Protein AF-A0A7X7KA59-F1 (afdb_monomer_lite)

Structure (mmCIF, N/CA/C/O backbone):
data_AF-A0A7X7KA59-F1
#
_entry.id   AF-A0A7X7KA59-F1
#
loop_
_atom_site.group_PDB
_atom_site.id
_atom_site.type_symbol
_atom_site.label_atom_id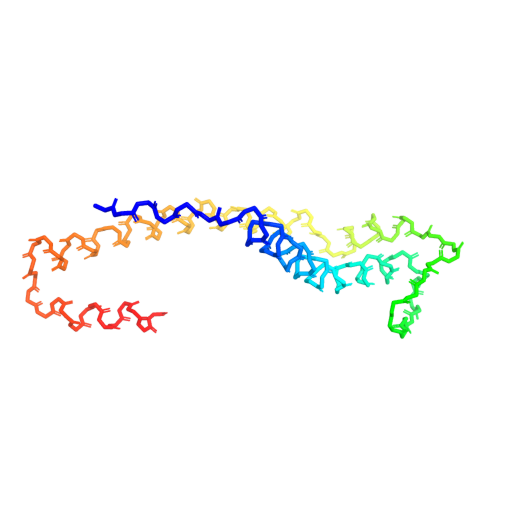
_atom_site.label_alt_id
_atom_site.label_comp_id
_atom_site.label_asym_id
_atom_site.label_entity_id
_atom_site.label_seq_id
_atom_site.pdbx_PDB_ins_code
_atom_site.Cartn_x
_atom_site.Cartn_y
_atom_site.Cartn_z
_atom_site.occupancy
_atom_site.B_iso_or_equiv
_atom_site.auth_seq_id
_atom_site.auth_comp_id
_atom_site.auth_asym_id
_atom_site.auth_atom_id
_atom_site.pdbx_PDB_model_num
ATOM 1 N N . MET A 1 1 ? -26.576 21.771 7.046 1.00 43.06 1 MET A N 1
ATOM 2 C CA . MET A 1 1 ? -25.228 21.523 6.486 1.00 43.06 1 MET A CA 1
ATOM 3 C C . MET A 1 1 ? -25.067 22.402 5.257 1.00 43.06 1 MET A C 1
ATOM 5 O O . MET A 1 1 ? -25.654 22.102 4.226 1.00 43.06 1 MET A O 1
ATOM 9 N N . ASN A 1 2 ? -24.378 23.538 5.399 1.00 46.06 2 ASN A N 1
ATOM 10 C CA . ASN A 1 2 ? -24.166 24.481 4.301 1.00 46.06 2 ASN A CA 1
ATOM 11 C C . ASN A 1 2 ? -23.192 23.870 3.293 1.00 46.06 2 ASN A C 1
ATOM 13 O O . ASN A 1 2 ? -22.015 23.697 3.593 1.00 46.06 2 ASN A O 1
ATOM 17 N N . GLN A 1 3 ? -23.696 23.543 2.106 1.00 56.88 3 GLN A N 1
ATOM 18 C CA . GLN A 1 3 ? -22.878 23.199 0.949 1.00 56.88 3 GLN A CA 1
ATOM 19 C C . GLN A 1 3 ? -22.168 24.479 0.497 1.00 56.88 3 GLN A C 1
ATOM 21 O O . GLN A 1 3 ? -22.742 25.288 -0.237 1.00 56.88 3 GLN A O 1
ATOM 26 N N . VAL A 1 4 ? -20.948 24.710 0.985 1.00 67.81 4 VAL A N 1
ATOM 27 C CA . VAL A 1 4 ? -20.071 25.745 0.431 1.00 67.81 4 VAL A CA 1
ATOM 28 C C . VAL A 1 4 ? -19.814 25.335 -1.016 1.00 67.81 4 VAL A C 1
ATOM 30 O O . VAL A 1 4 ? -19.137 24.346 -1.279 1.00 67.81 4 VAL A O 1
ATOM 33 N N . ARG A 1 5 ? -20.439 26.032 -1.969 1.00 67.06 5 ARG A N 1
ATOM 34 C CA . ARG A 1 5 ? -20.191 25.803 -3.393 1.00 67.06 5 ARG A CA 1
ATOM 35 C C . ARG A 1 5 ? -18.736 26.179 -3.659 1.00 67.06 5 ARG A C 1
ATOM 37 O O . ARG A 1 5 ? -18.423 27.367 -3.669 1.00 67.06 5 ARG A O 1
ATOM 44 N N . SER A 1 6 ? -17.871 25.187 -3.858 1.00 71.06 6 SER A N 1
ATOM 45 C CA . SER A 1 6 ? -16.482 25.424 -4.249 1.00 71.06 6 SER A CA 1
ATOM 46 C C . SER A 1 6 ? -16.452 26.294 -5.502 1.00 71.06 6 SER A C 1
ATOM 48 O O . SER A 1 6 ? -17.146 26.018 -6.489 1.00 71.06 6 SER A O 1
ATOM 50 N N . SER A 1 7 ? -15.678 27.376 -5.453 1.00 84.94 7 SER A N 1
ATOM 51 C CA . SER A 1 7 ? -15.522 28.265 -6.605 1.00 84.94 7 SER A CA 1
ATOM 52 C C . SER A 1 7 ? -14.908 27.484 -7.772 1.00 84.94 7 SER A C 1
ATOM 54 O O . SER A 1 7 ? -14.104 26.575 -7.560 1.00 84.94 7 SER A O 1
ATOM 56 N N . ARG A 1 8 ? -15.241 27.827 -9.026 1.00 83.00 8 ARG A N 1
ATOM 57 C CA . ARG A 1 8 ? -14.649 27.158 -10.206 1.00 83.00 8 ARG A CA 1
ATOM 58 C C . ARG A 1 8 ? -13.116 27.165 -10.152 1.00 83.00 8 ARG A C 1
ATOM 60 O O . ARG A 1 8 ? -12.496 26.180 -10.538 1.00 83.00 8 ARG A O 1
ATOM 67 N N . SER A 1 9 ? -12.523 28.231 -9.614 1.00 83.94 9 SER A N 1
ATOM 68 C CA . SER A 1 9 ? -11.076 28.348 -9.411 1.00 83.94 9 SER A CA 1
ATOM 69 C C . SER A 1 9 ? -10.536 27.375 -8.362 1.00 83.94 9 SER A C 1
ATOM 71 O O . SER A 1 9 ? -9.457 26.829 -8.545 1.00 83.94 9 SER A O 1
ATOM 73 N N . GLU A 1 10 ? -11.290 27.116 -7.293 1.00 89.44 10 GLU A N 1
ATOM 74 C CA . GLU A 1 10 ? -10.917 26.174 -6.232 1.00 89.44 10 GLU A CA 1
ATOM 75 C C . GLU A 1 10 ? -10.956 24.728 -6.738 1.00 89.44 10 GLU A C 1
ATOM 77 O O . GLU A 1 10 ? -10.042 23.951 -6.476 1.00 89.44 10 GLU A O 1
ATOM 82 N N . LEU A 1 11 ? -11.961 24.387 -7.552 1.00 89.12 11 LEU A N 1
ATOM 83 C CA . LEU A 1 11 ? -12.049 23.078 -8.204 1.00 89.12 11 LEU A CA 1
ATOM 84 C C . LEU A 1 11 ? -10.893 22.845 -9.182 1.00 89.12 11 LEU A C 1
ATOM 86 O O . LEU A 1 11 ? -10.309 21.761 -9.204 1.00 89.12 11 LEU A O 1
ATOM 90 N N . VAL A 1 12 ? -10.551 23.853 -9.990 1.00 95.12 12 VAL A N 1
ATOM 91 C CA . VAL A 1 12 ? -9.422 23.769 -10.927 1.00 95.12 12 VAL A CA 1
ATOM 92 C C . VAL A 1 12 ? -8.107 23.658 -10.165 1.00 95.12 12 VAL A C 1
ATOM 94 O O . VAL A 1 12 ? -7.318 22.764 -10.462 1.00 95.12 12 VAL A O 1
ATOM 97 N N . LEU A 1 13 ? -7.892 24.504 -9.156 1.00 95.62 13 LEU A N 1
ATOM 98 C CA . LEU A 1 13 ? -6.678 24.480 -8.346 1.00 95.62 13 LEU A CA 1
ATOM 99 C C . LEU A 1 13 ? -6.516 23.141 -7.623 1.00 95.62 13 LEU A C 1
ATOM 101 O O . LEU A 1 13 ? -5.4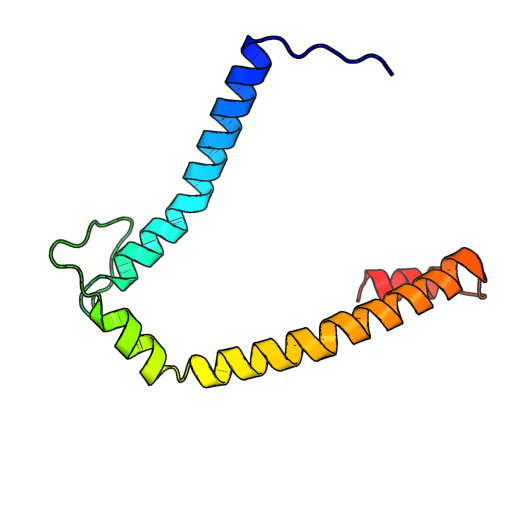61 22.521 -7.728 1.00 95.62 13 LEU A O 1
ATOM 105 N N . GLY A 1 14 ? -7.568 22.652 -6.964 1.00 94.50 14 GLY A N 1
ATOM 106 C CA . GLY A 1 14 ? -7.559 21.350 -6.302 1.00 94.50 14 GLY A CA 1
ATOM 107 C C . GLY A 1 14 ? -7.236 20.221 -7.278 1.00 94.50 14 GLY A C 1
ATOM 108 O O . GLY A 1 14 ? -6.395 19.374 -6.988 1.00 94.50 14 GLY A O 1
ATOM 109 N N . ARG A 1 15 ? -7.821 20.237 -8.480 1.00 95.81 15 ARG A N 1
ATOM 110 C CA . ARG A 1 15 ? -7.545 19.224 -9.506 1.00 95.81 15 ARG A CA 1
ATOM 111 C C . ARG A 1 15 ? -6.112 19.286 -10.025 1.00 95.81 15 ARG A C 1
ATOM 113 O O . ARG A 1 15 ? -5.507 18.234 -10.212 1.00 95.81 15 ARG A O 1
ATOM 120 N N . VAL A 1 16 ? -5.563 20.482 -10.233 1.00 97.44 16 VAL A N 1
ATOM 121 C CA . VAL A 1 16 ? -4.160 20.670 -10.633 1.00 97.44 16 VAL A CA 1
ATOM 122 C C . VAL A 1 16 ? -3.228 20.140 -9.549 1.00 97.44 16 VAL A C 1
ATOM 124 O O . VAL A 1 16 ? -2.348 19.343 -9.858 1.00 97.44 16 VAL A O 1
ATOM 127 N N . VAL A 1 17 ? -3.457 20.508 -8.285 1.00 97.31 17 VAL A N 1
ATOM 128 C CA . VAL A 1 17 ? -2.640 20.055 -7.149 1.00 97.31 17 VAL A CA 1
ATOM 129 C C . VAL A 1 17 ? -2.713 18.537 -6.986 1.00 97.31 17 VAL A C 1
ATOM 131 O O . VAL A 1 17 ? -1.676 17.887 -6.887 1.00 97.31 17 VAL A O 1
ATOM 134 N N . LEU A 1 18 ? -3.913 17.949 -7.023 1.00 97.25 18 LEU A N 1
ATOM 135 C CA . LEU A 1 18 ? -4.085 16.495 -6.937 1.00 97.25 18 LEU A CA 1
ATOM 136 C C . LEU A 1 18 ? -3.412 15.773 -8.106 1.00 97.25 18 LEU A C 1
ATOM 138 O O . LEU A 1 18 ? -2.747 14.764 -7.897 1.00 97.25 18 LEU A O 1
ATOM 142 N N . THR A 1 19 ? -3.541 16.300 -9.325 1.00 97.56 19 THR A N 1
ATOM 143 C CA . THR A 1 19 ? -2.885 15.718 -10.505 1.00 97.56 19 THR A CA 1
ATOM 144 C C . THR A 1 19 ? -1.367 15.802 -10.377 1.00 97.56 19 THR A C 1
ATOM 146 O O . THR A 1 19 ? -0.684 14.812 -10.619 1.00 97.56 19 THR A O 1
ATOM 149 N N . ALA A 1 20 ? -0.831 16.945 -9.943 1.00 97.69 20 ALA A N 1
ATOM 150 C CA . ALA A 1 20 ? 0.598 17.111 -9.699 1.00 97.69 20 ALA A CA 1
ATOM 151 C C . ALA A 1 20 ? 1.107 16.132 -8.630 1.00 97.69 20 ALA A C 1
ATOM 153 O O . ALA A 1 20 ? 2.158 15.522 -8.817 1.00 97.69 20 ALA A O 1
ATOM 154 N N . LEU A 1 21 ? 0.341 15.922 -7.554 1.00 97.50 21 LEU A N 1
ATOM 155 C CA . LEU A 1 21 ? 0.685 14.967 -6.503 1.00 97.50 21 LEU A CA 1
ATOM 156 C C . LEU A 1 21 ? 0.677 13.524 -7.021 1.00 97.50 21 LEU A C 1
ATOM 158 O O . LEU A 1 21 ? 1.610 12.782 -6.738 1.00 97.50 21 LEU A O 1
ATOM 162 N N . VAL A 1 22 ? -0.324 13.139 -7.818 1.00 97.62 22 VAL A N 1
ATOM 163 C CA . VAL A 1 22 ? -0.375 11.818 -8.469 1.00 97.62 22 VAL A CA 1
ATOM 164 C C . VAL A 1 22 ? 0.818 11.617 -9.403 1.00 97.62 22 VAL A C 1
ATOM 166 O O . VAL A 1 22 ? 1.455 10.570 -9.376 1.00 97.62 22 VAL A O 1
ATOM 169 N N . LEU A 1 23 ? 1.163 12.614 -10.219 1.00 96.69 23 LEU A N 1
ATOM 170 C CA . LEU A 1 23 ? 2.336 12.519 -11.090 1.00 96.69 23 LEU A CA 1
ATOM 171 C C . LEU A 1 23 ? 3.618 12.356 -10.272 1.00 96.69 23 LEU A C 1
ATOM 173 O O . LEU A 1 23 ? 4.439 11.502 -10.596 1.00 96.69 23 LEU A O 1
ATOM 177 N N . PHE A 1 24 ? 3.761 13.123 -9.191 1.00 96.00 24 PHE A N 1
ATOM 178 C CA . PHE A 1 24 ? 4.912 13.043 -8.299 1.00 96.00 24 PHE A CA 1
ATOM 179 C C . PHE A 1 24 ? 5.037 11.670 -7.624 1.00 96.00 24 PHE A C 1
ATOM 181 O O . PHE A 1 24 ? 6.132 11.110 -7.587 1.00 96.00 24 PHE A O 1
ATOM 188 N N . THR A 1 25 ? 3.935 11.083 -7.147 1.00 95.38 25 THR A N 1
ATOM 189 C CA . THR A 1 25 ? 3.954 9.741 -6.538 1.00 95.38 25 THR A CA 1
ATOM 190 C C . THR A 1 25 ? 4.228 8.632 -7.550 1.00 95.38 25 THR A C 1
ATOM 192 O O . THR A 1 25 ? 4.766 7.593 -7.170 1.00 95.38 25 THR A O 1
ATOM 195 N N . LEU A 1 26 ? 3.914 8.842 -8.832 1.00 95.44 26 LEU A N 1
ATOM 196 C CA . LEU A 1 26 ? 4.200 7.888 -9.905 1.00 95.44 26 LEU A CA 1
ATOM 197 C C . LEU A 1 26 ? 5.656 7.925 -10.399 1.00 95.44 26 LEU A C 1
ATOM 199 O O . LEU A 1 26 ? 6.123 6.926 -10.949 1.00 95.44 26 LEU A O 1
ATOM 203 N N . LEU A 1 27 ? 6.398 9.016 -10.180 1.00 92.44 27 LEU A N 1
ATOM 204 C CA . LEU A 1 27 ? 7.808 9.135 -10.588 1.00 92.44 27 LEU A CA 1
ATOM 205 C C . LEU A 1 27 ? 8.700 7.945 -10.169 1.00 92.44 27 LEU A C 1
ATOM 207 O O . LEU A 1 27 ? 9.388 7.412 -11.045 1.00 92.44 27 LEU A O 1
ATOM 211 N N . PRO A 1 28 ? 8.709 7.471 -8.902 1.00 91.25 28 PRO A N 1
ATOM 212 C CA . PRO A 1 28 ? 9.528 6.316 -8.521 1.00 91.25 28 PRO A CA 1
ATOM 213 C C . PRO A 1 28 ? 9.149 5.033 -9.275 1.00 91.25 28 PRO A C 1
ATOM 215 O O . PRO A 1 28 ? 10.029 4.241 -9.607 1.00 91.25 28 PRO A O 1
ATOM 218 N N . PHE A 1 29 ? 7.870 4.843 -9.612 1.00 92.00 29 PHE A N 1
ATOM 219 C CA . PHE A 1 29 ? 7.412 3.677 -10.374 1.00 92.00 29 PHE A CA 1
ATOM 220 C C . PHE A 1 29 ? 7.876 3.726 -11.828 1.00 92.00 29 PHE A C 1
ATOM 222 O O . PHE A 1 29 ? 8.293 2.707 -12.374 1.00 92.00 29 PHE A O 1
ATOM 229 N N . VAL A 1 30 ? 7.866 4.911 -12.445 1.00 91.12 30 VAL A N 1
ATOM 230 C CA . VAL A 1 30 ? 8.430 5.107 -13.789 1.00 91.12 30 VAL A CA 1
ATOM 231 C C . VAL A 1 30 ? 9.931 4.807 -13.788 1.00 91.12 30 VAL A C 1
ATOM 233 O O . VAL A 1 30 ? 10.426 4.149 -14.703 1.00 91.12 30 VAL A O 1
ATOM 236 N N . GLY A 1 31 ? 10.649 5.221 -12.741 1.00 88.75 31 GLY A N 1
ATOM 237 C CA . GLY A 1 31 ? 12.065 4.891 -12.577 1.00 88.75 31 GLY A CA 1
ATOM 238 C C . GLY A 1 31 ? 12.318 3.399 -12.413 1.00 88.75 31 GLY A C 1
ATOM 239 O O . GLY A 1 31 ? 13.188 2.854 -13.088 1.00 88.75 31 GLY A O 1
ATOM 240 N N . MET A 1 32 ? 11.517 2.723 -11.591 1.00 89.50 32 MET A N 1
ATOM 241 C CA . MET A 1 32 ? 11.589 1.272 -11.423 1.00 89.50 32 MET A CA 1
ATOM 242 C C . MET A 1 32 ? 11.302 0.531 -12.738 1.00 89.50 32 MET A C 1
ATOM 244 O O . MET A 1 32 ? 12.021 -0.407 -13.077 1.00 89.50 32 MET A O 1
ATOM 248 N N . LEU A 1 33 ? 10.298 0.972 -13.503 1.00 90.06 33 LEU A N 1
ATOM 249 C CA . LEU A 1 33 ? 9.964 0.387 -14.803 1.00 90.06 33 LEU A CA 1
ATOM 250 C C . LEU A 1 33 ? 11.093 0.580 -15.819 1.00 90.06 33 LEU A C 1
ATOM 252 O O . LEU A 1 33 ? 11.449 -0.355 -16.533 1.00 90.06 33 LEU A O 1
ATOM 256 N N . SER A 1 34 ? 11.671 1.780 -15.868 1.00 87.88 34 SER A N 1
ATOM 257 C CA . SER A 1 34 ? 12.828 2.041 -16.717 1.00 87.88 34 SER A CA 1
ATOM 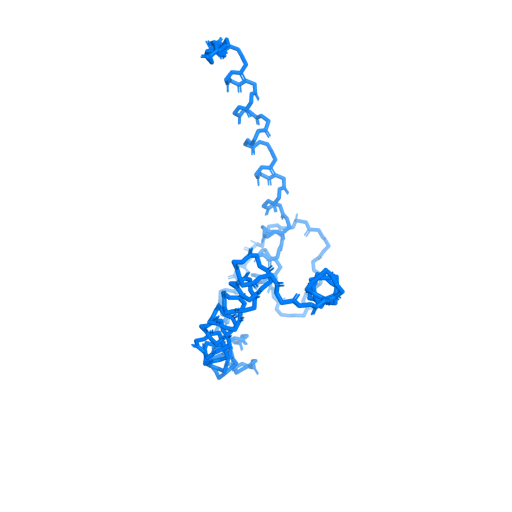258 C C . SER A 1 34 ? 14.009 1.144 -16.349 1.00 87.88 34 SER A C 1
ATOM 260 O O . SER A 1 34 ? 14.577 0.496 -17.227 1.00 87.88 34 SER A O 1
ATOM 262 N N . ALA A 1 35 ? 14.345 1.059 -15.059 1.00 87.69 35 ALA A N 1
ATOM 263 C CA . ALA A 1 35 ? 15.432 0.216 -14.579 1.00 87.69 35 ALA A CA 1
ATOM 264 C C . ALA A 1 35 ? 15.211 -1.260 -14.943 1.00 87.69 35 ALA A C 1
ATOM 266 O O . ALA A 1 35 ? 16.140 -1.926 -15.393 1.00 87.69 35 ALA A O 1
ATOM 267 N N . ALA A 1 36 ? 13.972 -1.751 -14.840 1.00 88.44 36 ALA A N 1
ATOM 268 C CA . ALA A 1 36 ? 13.614 -3.116 -15.225 1.00 88.44 36 ALA A CA 1
ATOM 269 C C . ALA A 1 36 ? 13.800 -3.401 -16.728 1.00 88.44 36 ALA A C 1
ATOM 271 O O . ALA A 1 36 ? 14.047 -4.546 -17.107 1.00 88.44 36 ALA A O 1
ATOM 272 N N . LEU A 1 37 ? 13.707 -2.379 -17.584 1.00 88.94 37 LEU A N 1
ATOM 273 C CA . LEU A 1 37 ? 13.890 -2.487 -19.035 1.00 88.94 37 LEU A CA 1
ATOM 274 C C . LEU A 1 37 ? 15.347 -2.326 -19.491 1.00 88.94 37 LEU A C 1
ATOM 276 O O . LEU A 1 37 ? 15.621 -2.482 -20.683 1.00 88.94 37 LEU A O 1
ATOM 280 N N . GLN A 1 38 ? 16.280 -2.005 -18.594 1.00 88.00 38 GLN A N 1
ATOM 281 C CA . GLN A 1 38 ? 17.696 -1.892 -18.944 1.00 88.00 38 GLN A CA 1
ATOM 282 C C . GLN A 1 38 ? 18.385 -3.265 -19.038 1.00 88.00 38 GLN A C 1
ATOM 284 O O . GLN A 1 38 ? 17.875 -4.256 -18.513 1.00 88.00 38 GLN A O 1
ATOM 289 N N . PRO A 1 39 ? 19.554 -3.368 -19.698 1.00 84.69 39 PRO A N 1
ATOM 290 C CA . PRO A 1 39 ? 20.327 -4.609 -19.725 1.00 84.69 39 PRO A CA 1
ATOM 291 C C . PRO A 1 39 ? 20.638 -5.134 -18.316 1.00 84.69 39 PRO A C 1
ATOM 293 O O . PRO A 1 39 ? 20.973 -4.359 -17.417 1.00 84.69 39 PRO A O 1
ATOM 296 N N . ALA A 1 40 ? 20.556 -6.451 -18.118 1.00 75.94 40 ALA A N 1
ATOM 297 C CA . ALA A 1 40 ? 20.848 -7.072 -16.828 1.00 75.94 40 ALA A CA 1
ATOM 298 C C . ALA A 1 40 ? 22.276 -6.733 -16.356 1.00 75.94 40 ALA A C 1
ATOM 300 O O . ALA A 1 40 ? 23.228 -6.794 -17.132 1.00 75.94 40 ALA A O 1
ATOM 301 N N . GLY A 1 41 ? 22.421 -6.355 -15.083 1.00 74.56 41 GLY A N 1
ATOM 302 C CA . GLY A 1 41 ? 23.702 -5.932 -14.502 1.00 74.56 41 GLY A CA 1
ATOM 303 C C . GLY A 1 41 ? 24.071 -4.462 -14.741 1.00 74.56 41 GLY A C 1
ATOM 304 O O . GLY A 1 41 ? 25.092 -4.011 -14.225 1.00 74.56 41 GLY A O 1
ATOM 305 N N . SER A 1 42 ? 23.251 -3.693 -15.467 1.00 76.25 42 SER A N 1
ATOM 306 C CA . SER A 1 42 ? 23.362 -2.230 -15.475 1.00 76.25 42 SER A CA 1
ATOM 307 C C . SER A 1 42 ? 22.833 -1.643 -14.161 1.00 76.25 42 SER A C 1
ATOM 309 O O . SER A 1 42 ? 21.877 -2.156 -13.581 1.00 76.25 42 SER A O 1
ATOM 311 N N . ASN A 1 43 ? 23.470 -0.575 -13.672 1.00 71.44 43 ASN A N 1
ATOM 312 C CA . ASN A 1 43 ? 23.041 0.131 -12.465 1.00 71.44 43 ASN A CA 1
ATOM 313 C C . ASN A 1 43 ? 22.607 1.560 -12.830 1.00 71.44 43 ASN A C 1
ATOM 315 O O . ASN A 1 43 ? 23.436 2.477 -12.802 1.00 71.44 43 ASN A O 1
ATOM 319 N N . PRO A 1 44 ? 21.349 1.755 -13.260 1.00 72.00 44 PRO A N 1
ATOM 320 C CA . PRO A 1 44 ? 20.882 3.061 -13.693 1.00 72.00 44 PRO A CA 1
ATOM 321 C C . PRO A 1 44 ? 20.898 4.074 -12.553 1.00 72.00 44 PRO A C 1
ATOM 323 O O . PRO A 1 44 ? 20.328 3.861 -11.485 1.00 72.00 44 PRO A O 1
ATOM 326 N N . THR A 1 45 ? 21.518 5.223 -12.803 1.00 73.12 45 THR A N 1
ATOM 327 C CA . THR A 1 45 ? 21.482 6.378 -11.909 1.00 73.12 45 THR A CA 1
ATOM 328 C C . THR A 1 45 ? 20.321 7.291 -12.313 1.00 73.12 45 THR A C 1
ATOM 330 O O . THR A 1 45 ? 20.377 7.985 -13.328 1.00 73.12 45 THR A O 1
ATOM 333 N N . GLY A 1 46 ? 19.243 7.283 -11.525 1.00 71.81 46 GLY A N 1
ATOM 334 C CA . GLY A 1 46 ? 18.073 8.149 -11.728 1.00 71.81 46 GLY A CA 1
ATOM 335 C C . GLY A 1 46 ? 17.121 7.716 -12.855 1.00 71.81 46 GLY A C 1
ATOM 336 O O . GLY A 1 46 ? 17.120 6.568 -13.296 1.00 71.81 46 GLY A O 1
ATOM 337 N N . LEU A 1 47 ? 16.268 8.648 -13.301 1.00 79.69 47 LEU A N 1
ATOM 338 C CA . LEU A 1 47 ? 15.318 8.436 -14.399 1.00 79.69 47 LEU A CA 1
ATOM 339 C C . LEU A 1 47 ? 16.047 8.494 -15.743 1.00 79.69 47 LEU A C 1
ATOM 341 O O . LEU A 1 47 ? 16.260 9.565 -16.304 1.00 79.69 47 LEU A O 1
ATOM 345 N N .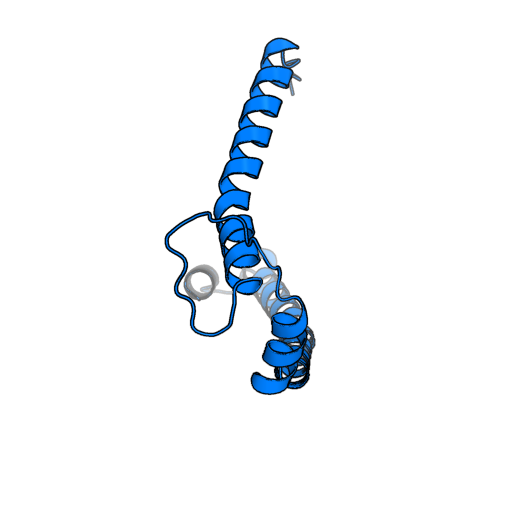 GLN A 1 48 ? 16.419 7.333 -16.265 1.00 80.50 48 GLN A N 1
ATOM 346 C CA . GLN A 1 48 ? 16.973 7.199 -17.612 1.00 80.50 48 GLN A CA 1
ATOM 347 C C . GLN A 1 48 ? 15.901 6.607 -18.524 1.00 80.50 48 GLN A C 1
ATOM 349 O O . GLN A 1 48 ? 15.070 5.848 -18.053 1.00 80.50 48 GLN A O 1
ATOM 354 N N . VAL A 1 49 ? 15.865 6.938 -19.811 1.00 78.12 49 VAL A N 1
ATOM 355 C CA . VAL A 1 49 ? 14.969 6.256 -20.763 1.00 78.12 49 VAL A CA 1
ATOM 356 C C . VAL A 1 49 ? 15.789 5.175 -21.471 1.00 78.12 49 VAL A C 1
ATOM 358 O O . VAL A 1 49 ? 16.848 5.504 -22.008 1.00 78.12 49 VAL A O 1
ATOM 361 N N . PRO A 1 50 ? 15.368 3.896 -21.464 1.00 77.44 50 PRO A N 1
ATOM 362 C CA . PRO A 1 50 ? 16.148 2.824 -22.072 1.00 77.44 50 PRO A CA 1
ATOM 363 C C . PRO A 1 50 ? 16.190 2.997 -23.596 1.00 77.44 50 PRO A C 1
ATOM 365 O O . PRO A 1 50 ? 15.150 3.108 -24.241 1.00 77.44 50 PRO A O 1
ATOM 368 N N . SER A 1 51 ? 17.389 2.990 -24.182 1.00 80.06 51 SER A N 1
ATOM 369 C CA . SER A 1 51 ? 17.574 3.047 -25.641 1.00 80.06 51 SER A CA 1
ATOM 370 C C . SER A 1 51 ? 17.224 1.727 -26.335 1.00 80.06 51 SER A C 1
ATOM 372 O O . SER A 1 51 ? 16.764 1.736 -27.470 1.00 80.06 51 SER A O 1
ATOM 374 N N . ASN A 1 52 ? 17.405 0.601 -25.637 1.00 82.62 52 ASN A N 1
ATOM 375 C CA . ASN A 1 52 ? 17.085 -0.748 -26.101 1.00 82.62 52 ASN A CA 1
ATOM 376 C C . ASN A 1 52 ? 16.292 -1.493 -25.009 1.00 82.62 52 ASN A C 1
ATOM 378 O O . ASN A 1 52 ? 16.910 -2.106 -24.135 1.00 82.62 52 ASN A O 1
ATOM 382 N N . PRO A 1 53 ? 14.948 -1.413 -25.004 1.00 85.69 53 PRO A N 1
ATOM 383 C CA . PRO A 1 53 ? 14.126 -1.978 -23.935 1.00 85.69 53 PRO A CA 1
ATOM 384 C C . PRO A 1 53 ? 14.154 -3.515 -23.926 1.00 85.69 53 PRO A C 1
ATOM 386 O O . PRO A 1 53 ? 13.789 -4.165 -24.907 1.00 85.69 53 PRO A O 1
ATOM 389 N N . GLN A 1 54 ? 14.544 -4.096 -22.789 1.00 88.94 54 GLN A N 1
ATOM 390 C CA . GLN A 1 54 ? 14.667 -5.541 -22.571 1.00 88.94 54 GLN A CA 1
ATOM 391 C C . GLN A 1 54 ? 13.422 -6.114 -21.884 1.00 88.94 54 GLN A C 1
ATOM 393 O O . GLN A 1 54 ? 13.405 -6.387 -20.685 1.00 88.94 54 GLN A O 1
ATOM 398 N N . TRP A 1 55 ? 12.359 -6.344 -22.653 1.00 88.56 55 TRP A N 1
ATOM 399 C CA . TRP A 1 55 ? 11.121 -6.946 -22.133 1.00 88.56 55 TRP A CA 1
ATOM 400 C C . TRP A 1 55 ? 11.307 -8.384 -21.623 1.00 88.56 55 TRP A C 1
ATOM 402 O O . TRP A 1 55 ? 10.573 -8.828 -20.741 1.00 88.56 55 TRP A O 1
ATOM 412 N N . GLY A 1 56 ? 12.319 -9.099 -22.126 1.00 90.19 56 GLY A N 1
ATOM 413 C CA . GLY A 1 56 ? 12.662 -10.447 -21.665 1.00 90.19 56 GLY A CA 1
ATOM 414 C C . GLY A 1 56 ? 13.050 -10.508 -20.184 1.00 90.19 56 GLY A C 1
ATOM 415 O O . GLY A 1 56 ? 12.856 -11.544 -19.555 1.00 90.19 56 GLY A O 1
ATOM 416 N N . ASN A 1 57 ? 13.505 -9.394 -19.594 1.00 91.00 57 ASN A N 1
ATOM 417 C CA . ASN A 1 57 ? 13.846 -9.323 -18.173 1.00 91.00 57 ASN A CA 1
ATOM 418 C C . ASN A 1 57 ? 12.665 -9.679 -17.264 1.00 91.00 57 ASN A C 1
ATOM 420 O O . ASN A 1 57 ? 12.880 -10.274 -16.214 1.00 91.00 57 ASN A O 1
ATOM 424 N N . PHE A 1 58 ? 11.426 -9.356 -17.655 1.00 90.44 58 PHE A N 1
ATOM 425 C CA . PHE A 1 58 ? 10.247 -9.696 -16.856 1.00 90.44 58 PHE A CA 1
ATOM 426 C C . PHE A 1 58 ? 10.029 -11.205 -16.795 1.00 90.44 58 PHE A C 1
ATOM 428 O O . PHE A 1 58 ? 9.848 -11.743 -15.710 1.00 90.44 58 PHE A O 1
ATOM 435 N N . ILE A 1 59 ? 10.100 -11.897 -17.935 1.00 91.00 59 ILE A N 1
ATOM 436 C CA . ILE A 1 59 ? 9.933 -13.357 -17.990 1.00 91.00 59 ILE A CA 1
ATOM 437 C C . ILE A 1 59 ? 11.031 -14.020 -17.157 1.00 91.00 59 ILE A C 1
ATOM 439 O O . IL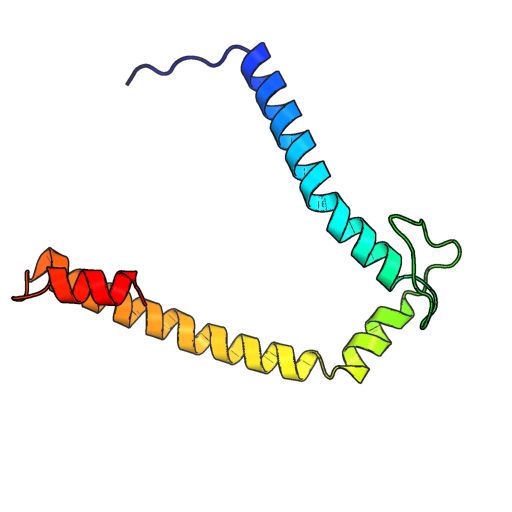E A 1 59 ? 10.741 -14.784 -16.237 1.00 91.00 59 ILE A O 1
ATOM 443 N N . THR A 1 60 ? 12.282 -13.627 -17.404 1.00 90.00 60 THR A N 1
ATOM 444 C CA . THR A 1 60 ? 13.448 -14.128 -16.675 1.00 90.00 60 THR A CA 1
ATOM 445 C C . THR A 1 60 ? 13.323 -13.891 -15.170 1.00 90.00 60 THR A C 1
ATOM 447 O O . THR A 1 60 ? 13.564 -14.803 -14.385 1.00 90.00 60 THR A O 1
ATOM 450 N N . ALA A 1 61 ? 12.899 -12.699 -14.741 1.00 88.12 61 ALA A N 1
ATOM 451 C CA . ALA A 1 61 ? 12.705 -12.390 -13.326 1.00 88.12 61 ALA A CA 1
ATOM 452 C C . ALA A 1 61 ? 11.582 -13.230 -12.697 1.00 88.12 61 ALA A C 1
ATOM 454 O O . ALA A 1 61 ? 11.740 -13.715 -11.577 1.00 88.12 61 ALA A O 1
ATOM 455 N N . PHE A 1 62 ? 10.470 -13.438 -13.410 1.00 89.44 62 PHE A N 1
ATOM 456 C CA . PHE A 1 62 ? 9.351 -14.259 -12.939 1.00 89.44 62 PHE A CA 1
ATOM 457 C C . PHE A 1 62 ? 9.748 -15.724 -12.738 1.00 89.44 62 PHE A C 1
ATOM 459 O O . PHE A 1 62 ? 9.377 -16.327 -11.726 1.00 89.44 62 PHE A O 1
ATOM 466 N N . GLU A 1 63 ? 10.521 -16.278 -13.670 1.00 91.25 63 GLU A N 1
ATOM 467 C CA . GLU A 1 63 ? 11.018 -17.652 -13.602 1.00 91.25 63 GLU A CA 1
ATOM 468 C C . GLU A 1 63 ? 12.109 -17.810 -12.534 1.00 91.25 63 GLU A C 1
ATOM 470 O O . GLU A 1 63 ? 11.995 -18.676 -11.663 1.00 91.25 63 GLU A O 1
ATOM 475 N N . MET A 1 64 ? 13.128 -16.939 -12.537 1.00 90.69 64 MET A N 1
ATOM 476 C CA . MET A 1 64 ? 14.248 -16.996 -11.587 1.00 90.69 64 MET A CA 1
ATOM 477 C C . MET A 1 64 ? 13.792 -16.828 -10.136 1.00 90.69 64 MET A C 1
ATOM 479 O O . MET A 1 64 ? 14.262 -17.549 -9.256 1.00 90.69 64 MET A O 1
ATOM 483 N N . ALA A 1 65 ? 12.856 -15.912 -9.877 1.00 87.94 65 ALA A N 1
ATOM 484 C CA . ALA A 1 65 ? 12.333 -15.684 -8.532 1.00 87.94 65 ALA A CA 1
ATOM 485 C C . ALA A 1 65 ? 11.199 -16.650 -8.145 1.00 87.94 65 ALA A C 1
ATOM 487 O O . ALA A 1 65 ? 10.659 -16.535 -7.044 1.00 87.94 65 ALA A O 1
ATOM 488 N N . LYS A 1 66 ? 10.819 -17.596 -9.021 1.00 91.19 66 LYS A N 1
ATOM 489 C CA . LYS A 1 66 ? 9.674 -18.505 -8.820 1.00 91.19 66 LYS A CA 1
ATOM 490 C C . LYS A 1 66 ? 8.415 -17.742 -8.383 1.00 91.19 66 LYS A C 1
ATOM 492 O O . LYS A 1 66 ? 7.676 -18.186 -7.497 1.00 91.19 66 LYS A O 1
ATOM 497 N N . LEU A 1 67 ? 8.176 -16.580 -9.002 1.00 89.81 67 LEU A N 1
ATOM 498 C CA . LEU A 1 67 ? 7.107 -15.664 -8.597 1.00 89.81 67 LEU A CA 1
ATOM 499 C C . LEU A 1 67 ? 5.727 -16.323 -8.548 1.00 89.81 67 LEU A C 1
ATOM 501 O O . LEU A 1 67 ? 5.029 -16.076 -7.569 1.00 89.81 67 LEU A O 1
ATOM 505 N N . PRO A 1 68 ? 5.321 -17.203 -9.485 1.00 89.50 68 PRO A N 1
ATOM 506 C CA . PRO A 1 68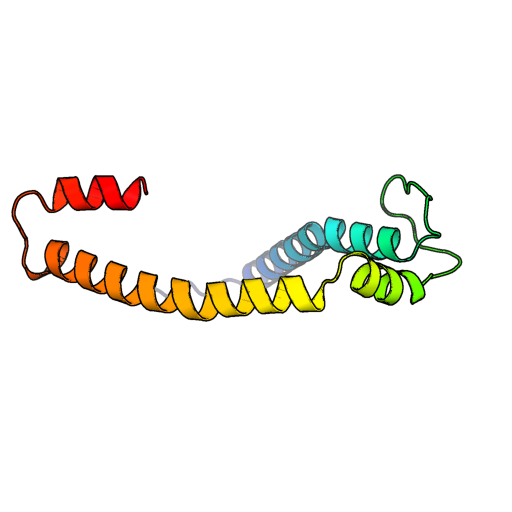 ? 4.014 -17.854 -9.399 1.00 89.50 68 PRO A CA 1
ATOM 507 C C . PRO A 1 68 ? 3.804 -18.629 -8.090 1.00 89.50 68 PRO A C 1
ATOM 509 O O . PRO A 1 68 ? 2.734 -18.557 -7.486 1.00 89.50 68 PRO A O 1
ATOM 512 N N . THR A 1 69 ? 4.837 -19.320 -7.598 1.00 91.44 69 THR A N 1
ATOM 513 C CA . THR A 1 69 ? 4.772 -20.048 -6.324 1.00 91.44 69 THR A CA 1
ATOM 514 C C . THR A 1 69 ? 4.621 -19.085 -5.148 1.00 91.44 69 THR A C 1
ATOM 516 O O . THR A 1 69 ? 3.758 -19.291 -4.290 1.00 91.44 69 THR A O 1
ATOM 519 N N . LEU A 1 70 ? 5.396 -17.998 -5.127 1.00 92.75 70 LEU A N 1
ATOM 520 C CA . LEU A 1 70 ? 5.300 -16.978 -4.078 1.00 92.75 70 LEU A CA 1
ATOM 521 C C . LEU A 1 70 ? 3.935 -16.281 -4.090 1.00 92.75 70 LEU A C 1
ATOM 523 O O . LEU A 1 70 ? 3.289 -16.176 -3.051 1.00 92.75 70 LEU A O 1
ATOM 527 N N . MET A 1 71 ? 3.450 -15.893 -5.269 1.00 94.56 71 MET A N 1
ATOM 528 C CA . MET A 1 71 ? 2.140 -15.269 -5.448 1.00 94.56 71 MET A CA 1
ATOM 529 C C . MET A 1 71 ? 1.010 -16.189 -4.985 1.00 94.56 71 MET A C 1
ATOM 531 O O . MET A 1 71 ? 0.102 -15.727 -4.299 1.00 94.56 71 MET A O 1
ATOM 535 N N . SER A 1 72 ? 1.076 -17.490 -5.296 1.00 94.75 72 SER A N 1
ATOM 536 C CA . SER A 1 72 ? 0.077 -18.458 -4.824 1.00 94.75 72 SER A CA 1
ATOM 537 C C . SER A 1 72 ? 0.071 -18.582 -3.297 1.00 94.75 72 SER A C 1
ATOM 539 O O . SER A 1 72 ? -0.993 -18.598 -2.683 1.00 94.75 72 SER A O 1
ATOM 541 N N . SER A 1 73 ? 1.251 -18.564 -2.670 1.00 95.75 73 SER A N 1
ATOM 542 C CA . SER A 1 73 ? 1.384 -18.598 -1.210 1.00 95.75 73 SER A CA 1
ATOM 543 C C . SER A 1 73 ? 0.791 -17.340 -0.571 1.00 95.75 73 SER A C 1
ATOM 545 O O . SER A 1 73 ? -0.010 -17.437 0.357 1.00 95.75 73 SER A O 1
ATOM 547 N N . SER A 1 74 ? 1.114 -16.155 -1.099 1.00 95.69 74 SER A N 1
ATOM 548 C CA . SER A 1 74 ? 0.533 -14.891 -0.633 1.00 95.69 74 SER A CA 1
ATOM 549 C C . SER A 1 74 ? -0.980 -14.842 -0.833 1.00 95.69 74 SER A C 1
ATOM 551 O O . SER A 1 74 ? -1.690 -14.362 0.044 1.00 95.69 74 SER A O 1
ATOM 553 N N . LEU A 1 75 ? -1.487 -15.371 -1.948 1.00 97.25 75 LEU A N 1
ATOM 554 C CA . LEU A 1 75 ? -2.921 -15.439 -2.209 1.00 97.25 75 LEU A CA 1
ATOM 555 C C . LEU A 1 75 ? -3.634 -16.319 -1.178 1.00 97.25 75 LEU A C 1
ATOM 557 O O . LEU A 1 75 ? -4.637 -15.896 -0.611 1.00 97.25 75 LEU A O 1
ATOM 561 N N . ILE A 1 76 ? -3.095 -17.508 -0.895 1.00 97.44 76 ILE A N 1
ATOM 562 C CA . ILE A 1 76 ? -3.631 -18.410 0.133 1.00 97.44 76 ILE A CA 1
ATOM 563 C C . ILE A 1 76 ? -3.636 -17.716 1.499 1.00 97.44 76 ILE A C 1
ATOM 565 O O . ILE A 1 76 ? -4.655 -17.729 2.189 1.00 97.44 76 ILE A O 1
ATOM 569 N N . LEU A 1 77 ? -2.531 -17.059 1.865 1.00 97.31 77 LEU A N 1
ATOM 570 C CA . LEU A 1 77 ? -2.437 -16.312 3.119 1.00 97.31 77 LEU A CA 1
ATOM 571 C C . LEU A 1 77 ? -3.488 -15.206 3.201 1.00 97.31 77 LEU A C 1
ATOM 573 O O . LEU A 1 77 ? -4.190 -15.121 4.201 1.00 97.31 77 LEU A O 1
ATOM 577 N N . VAL A 1 78 ? -3.651 -14.393 2.157 1.00 97.56 78 VAL A N 1
ATOM 578 C CA . VAL A 1 78 ? -4.657 -13.320 2.139 1.00 97.56 78 VAL A CA 1
ATOM 579 C C . VAL A 1 78 ? -6.067 -13.893 2.274 1.00 97.56 78 VAL A C 1
ATOM 581 O O . VAL A 1 78 ? -6.847 -13.404 3.090 1.00 97.56 78 VAL A O 1
ATOM 584 N N . LEU A 1 79 ? -6.386 -14.956 1.533 1.00 97.88 79 LEU A N 1
ATOM 585 C CA . LEU A 1 79 ? -7.711 -15.579 1.557 1.00 97.88 79 LEU A CA 1
ATOM 586 C C . LEU A 1 79 ? -8.045 -16.259 2.889 1.00 97.88 79 LEU A C 1
ATOM 588 O O . LEU A 1 79 ? -9.221 -16.371 3.218 1.00 97.88 79 LEU A O 1
ATOM 592 N N . MET A 1 80 ? -7.054 -16.702 3.662 1.00 97.75 80 MET A N 1
ATOM 593 C CA . MET A 1 80 ? -7.285 -17.297 4.984 1.00 97.75 80 MET A CA 1
ATOM 594 C C . MET A 1 80 ? -7.247 -16.257 6.102 1.00 97.75 80 MET A C 1
ATOM 596 O O . MET A 1 80 ? -8.148 -16.196 6.939 1.00 97.75 80 MET A O 1
ATOM 600 N N . VAL A 1 81 ? -6.201 -15.432 6.123 1.00 97.62 81 VAL A N 1
ATOM 601 C CA . VAL A 1 81 ? -5.904 -14.533 7.242 1.00 97.62 81 VAL A CA 1
ATOM 602 C C . VAL A 1 81 ? -6.850 -13.341 7.256 1.00 97.62 81 VAL A C 1
ATOM 604 O O . VAL A 1 81 ? -7.315 -12.970 8.330 1.00 97.62 81 VAL A O 1
ATOM 607 N N . VAL A 1 82 ? -7.186 -12.756 6.100 1.00 98.00 82 VAL A N 1
ATOM 608 C CA . VAL A 1 82 ? -8.053 -11.566 6.069 1.00 98.00 82 VAL A CA 1
ATOM 609 C C . VAL A 1 82 ? -9.468 -11.886 6.564 1.00 98.00 82 VAL A C 1
ATOM 611 O O . VAL A 1 82 ? -9.938 -11.175 7.454 1.00 98.00 82 VAL A O 1
ATOM 614 N N . PRO A 1 83 ? -10.157 -12.948 6.094 1.00 98.12 83 PRO A N 1
ATOM 615 C CA . PRO A 1 83 ? -11.481 -13.283 6.615 1.00 98.12 83 PRO A CA 1
ATOM 616 C C . PRO A 1 83 ? -11.452 -13.703 8.084 1.00 98.12 83 PRO A C 1
ATOM 618 O O . PRO A 1 83 ? -12.307 -13.267 8.854 1.00 98.12 83 PRO A O 1
ATOM 621 N N . ALA A 1 84 ? -10.460 -14.500 8.497 1.00 97.81 84 ALA A N 1
ATOM 622 C CA . ALA A 1 84 ? -10.314 -14.894 9.896 1.00 97.81 84 ALA A CA 1
ATOM 623 C C . ALA A 1 84 ? -10.103 -13.669 10.797 1.00 97.81 84 ALA A C 1
ATOM 625 O O . ALA A 1 84 ? -10.801 -13.505 11.797 1.00 97.81 84 ALA A O 1
ATOM 626 N N . GLY A 1 85 ? -9.202 -12.768 10.402 1.00 96.38 85 GLY A N 1
ATOM 627 C CA . GLY A 1 85 ? -8.952 -11.510 11.095 1.00 96.38 85 GLY A CA 1
ATOM 628 C C . GLY A 1 85 ? -10.201 -10.636 11.163 1.00 96.38 85 GLY A C 1
ATOM 629 O O . GLY A 1 85 ? -10.505 -10.103 12.224 1.00 96.38 85 GLY A O 1
ATOM 630 N N . LEU A 1 86 ? -10.976 -10.547 10.080 1.00 97.25 86 LEU A N 1
ATOM 631 C CA . LEU A 1 86 ? -12.225 -9.787 10.051 1.00 97.25 86 LEU A CA 1
ATOM 632 C C . LEU A 1 86 ? -13.265 -10.340 11.035 1.00 97.25 86 LEU A C 1
ATOM 634 O O . LEU A 1 86 ? -13.866 -9.560 11.776 1.00 97.25 86 LEU A O 1
ATOM 638 N N . VAL A 1 87 ? -13.462 -11.662 11.068 1.00 98.12 87 VAL A N 1
ATOM 639 C CA . VAL A 1 87 ? -14.386 -12.326 12.006 1.00 98.12 87 VAL A CA 1
ATOM 640 C C . VAL A 1 87 ? -13.950 -12.095 13.452 1.00 98.12 87 VAL A C 1
ATOM 642 O O . VAL A 1 87 ? -14.761 -11.703 14.291 1.00 98.12 87 VAL A O 1
ATOM 645 N N . LEU A 1 88 ? -12.664 -12.286 13.751 1.00 95.75 88 LEU A N 1
ATOM 646 C CA . LEU A 1 88 ? -12.133 -12.076 15.098 1.00 95.75 88 LEU A CA 1
ATOM 647 C C . LEU A 1 88 ? -12.215 -10.603 15.520 1.00 95.75 88 LEU A C 1
ATOM 649 O O . LEU A 1 88 ? -12.637 -10.311 16.638 1.00 95.75 88 LEU A O 1
ATOM 653 N N . ALA A 1 89 ? -11.881 -9.671 14.624 1.00 94.50 89 ALA A N 1
ATOM 654 C CA . ALA A 1 89 ? -11.942 -8.237 14.889 1.00 94.50 89 ALA A CA 1
ATOM 655 C C . ALA A 1 89 ? -13.380 -7.763 15.138 1.00 94.50 89 ALA A C 1
ATOM 657 O O . ALA A 1 89 ? -13.628 -7.022 16.088 1.00 94.50 89 ALA A O 1
ATOM 658 N N . THR A 1 90 ? -14.347 -8.220 14.334 1.00 95.69 90 THR A N 1
ATOM 659 C CA . THR A 1 90 ? -15.768 -7.900 14.552 1.00 95.69 90 THR A CA 1
ATOM 660 C C . THR A 1 90 ? -16.306 -8.501 15.846 1.00 95.69 90 THR A C 1
ATOM 662 O O . THR A 1 90 ? -17.005 -7.802 16.581 1.00 95.69 90 THR A O 1
ATOM 665 N N . ALA A 1 91 ? -15.949 -9.744 16.181 1.00 95.25 91 ALA A N 1
ATOM 666 C CA . ALA A 1 91 ? -16.340 -10.362 17.449 1.00 95.25 91 ALA A CA 1
ATOM 667 C C . ALA A 1 91 ? -15.747 -9.619 18.661 1.00 95.25 91 ALA A C 1
ATOM 669 O O . ALA A 1 91 ? -16.458 -9.344 19.631 1.00 95.25 91 ALA A O 1
ATOM 670 N N . ALA A 1 92 ? -14.470 -9.231 18.588 1.00 93.25 92 ALA A N 1
ATOM 671 C CA . ALA A 1 92 ? -13.812 -8.442 19.626 1.00 93.25 92 ALA A CA 1
ATOM 672 C C . ALA A 1 92 ? -14.466 -7.061 19.789 1.00 93.25 92 ALA A C 1
ATOM 674 O O . ALA A 1 92 ? -14.801 -6.660 20.907 1.00 93.25 92 ALA A O 1
ATOM 675 N N . ALA A 1 93 ? -14.724 -6.361 18.679 1.00 93.94 93 ALA A N 1
ATOM 676 C CA . ALA A 1 93 ? -15.415 -5.075 18.692 1.00 93.94 93 ALA A CA 1
ATOM 677 C C . ALA A 1 93 ? -16.822 -5.191 19.303 1.00 93.94 93 ALA A C 1
ATOM 679 O O . ALA A 1 93 ? -17.206 -4.358 20.124 1.00 93.94 93 ALA A O 1
ATOM 680 N N . TYR A 1 94 ? -17.568 -6.248 18.968 1.00 95.50 94 TYR A N 1
ATOM 681 C CA . TYR A 1 94 ? -18.883 -6.517 19.550 1.00 95.50 94 TYR A CA 1
ATOM 682 C C . TYR A 1 94 ? -18.808 -6.738 21.069 1.00 95.50 94 TYR A C 1
ATOM 684 O O . TYR A 1 94 ? -19.575 -6.133 21.822 1.00 95.50 94 TYR A O 1
ATOM 692 N N . GLY A 1 95 ? -17.849 -7.540 21.540 1.00 94.81 95 GLY A N 1
ATOM 693 C CA . GLY A 1 95 ? -17.642 -7.774 22.971 1.00 94.81 95 GLY A CA 1
ATOM 694 C C . GLY A 1 95 ? -17.319 -6.492 23.748 1.00 94.81 95 GLY A C 1
ATOM 695 O O . GLY A 1 95 ? -17.888 -6.239 24.811 1.00 94.81 95 GLY A O 1
ATOM 696 N N . ILE A 1 96 ? -16.446 -5.648 23.199 1.00 94.25 96 ILE A N 1
ATOM 697 C CA . ILE A 1 96 ? -16.010 -4.410 23.859 1.00 94.25 96 ILE A CA 1
ATOM 698 C C . ILE A 1 96 ? -17.117 -3.347 23.839 1.00 94.25 96 ILE A C 1
ATOM 700 O O . ILE A 1 96 ? -17.410 -2.745 24.871 1.00 94.25 96 ILE A O 1
ATOM 704 N N . VAL A 1 97 ? -17.737 -3.108 22.679 1.00 93.56 97 VAL A N 1
ATOM 705 C CA . VAL A 1 97 ? -18.655 -1.973 22.481 1.00 93.56 97 VAL A CA 1
ATOM 706 C C . VAL A 1 97 ? -20.087 -2.310 22.890 1.00 93.56 97 VAL A C 1
ATOM 708 O O . VAL A 1 97 ? -20.744 -1.499 23.547 1.00 93.56 97 VAL A O 1
ATOM 711 N N . VAL A 1 98 ? -20.582 -3.491 22.507 1.00 94.75 98 VAL A N 1
ATOM 712 C CA . VAL A 1 98 ? -21.991 -3.867 22.701 1.00 94.75 98 VAL A CA 1
ATOM 713 C C . VAL A 1 98 ? -22.185 -4.567 24.037 1.00 94.75 98 VAL A C 1
ATOM 715 O O . VAL A 1 98 ? -23.004 -4.123 24.840 1.00 94.75 98 VAL A O 1
ATOM 718 N N . LEU A 1 99 ? -21.414 -5.625 24.305 1.00 93.88 99 LEU A N 1
ATOM 719 C CA . LEU A 1 99 ? -21.537 -6.384 25.557 1.00 93.88 99 LEU A CA 1
ATOM 720 C C . LEU A 1 99 ? -20.887 -5.679 26.755 1.00 93.88 99 LEU A C 1
ATOM 722 O O . LEU A 1 99 ? -21.187 -6.033 27.892 1.00 93.88 99 LEU A O 1
ATOM 726 N N . ARG A 1 100 ? -20.025 -4.679 26.510 1.00 91.69 100 ARG A N 1
ATOM 727 C CA . ARG A 1 100 ? -19.328 -3.891 27.543 1.00 91.69 100 ARG A CA 1
ATOM 728 C C . ARG A 1 100 ? -18.630 -4.779 28.579 1.00 91.69 100 ARG A C 1
ATOM 730 O O . ARG A 1 100 ? -18.745 -4.554 29.783 1.00 91.69 100 ARG A O 1
ATOM 737 N N . VAL A 1 101 ? -17.925 -5.806 28.099 1.00 92.81 101 VAL A N 1
ATOM 738 C CA . VAL A 1 101 ? -17.200 -6.767 28.947 1.00 92.81 101 VAL A CA 1
ATOM 739 C C . VAL A 1 101 ? -16.246 -6.013 29.893 1.00 92.81 101 VAL A C 1
ATOM 741 O O . VAL A 1 101 ? -15.590 -5.055 29.459 1.00 92.81 101 VAL A O 1
ATOM 744 N N . PRO A 1 102 ? -16.151 -6.401 31.183 1.00 90.88 102 PRO A N 1
ATOM 745 C CA . PRO A 1 102 ? -15.228 -5.767 32.121 1.00 90.88 102 PRO A CA 1
ATOM 746 C C . PRO A 1 102 ? -13.794 -5.790 31.580 1.00 90.88 102 PRO A C 1
ATOM 748 O O . PRO A 1 102 ? -13.370 -6.757 30.953 1.00 90.88 102 PRO A O 1
ATOM 751 N N . TYR A 1 103 ? -13.056 -4.701 31.810 1.00 91.50 103 TYR A N 1
ATOM 752 C CA . TYR A 1 103 ? -11.721 -4.450 31.242 1.00 91.50 103 TYR A CA 1
ATOM 753 C C . TYR A 1 103 ? -11.667 -4.304 29.707 1.00 91.50 103 TYR A C 1
ATOM 755 O O . TYR A 1 103 ? -10.574 -4.256 29.141 1.00 91.50 103 TYR A O 1
ATOM 763 N N . GLY A 1 104 ? -12.807 -4.127 29.026 1.00 88.88 104 GLY A N 1
ATOM 764 C CA . GLY A 1 104 ? -12.865 -3.925 27.572 1.00 88.88 104 GLY A CA 1
ATOM 765 C C . GLY A 1 104 ? -12.011 -2.760 27.052 1.00 88.88 104 GLY A C 1
ATOM 766 O O . GLY A 1 104 ? -11.473 -2.846 25.955 1.00 88.88 104 GLY A O 1
ATOM 767 N N . GLY A 1 105 ? -11.801 -1.706 27.851 1.00 88.56 105 GLY A N 1
ATOM 768 C CA . GLY A 1 105 ? -10.889 -0.608 27.501 1.00 88.56 105 GLY A CA 1
ATOM 769 C C . GLY A 1 105 ? -9.409 -1.016 27.469 1.00 88.56 105 GLY A C 1
ATOM 770 O O . GLY A 1 105 ? -8.669 -0.560 26.603 1.00 88.56 105 GLY A O 1
ATOM 771 N N . VAL A 1 106 ? -8.982 -1.917 28.362 1.00 92.25 106 VAL A N 1
ATOM 772 C CA . VAL A 1 106 ? -7.617 -2.475 28.350 1.00 92.25 106 VAL A CA 1
ATOM 773 C C . VAL A 1 106 ? -7.453 -3.408 27.154 1.00 92.25 106 VAL A C 1
ATOM 775 O O . VAL A 1 106 ? -6.469 -3.301 26.430 1.00 92.25 106 VAL A O 1
ATOM 778 N N . ALA A 1 107 ? -8.446 -4.266 26.898 1.00 89.88 107 ALA A N 1
ATOM 779 C CA . ALA A 1 107 ? -8.458 -5.118 25.710 1.00 89.88 107 ALA A CA 1
ATOM 780 C C . ALA A 1 107 ? -8.406 -4.289 24.414 1.00 89.88 107 ALA A C 1
ATOM 782 O O . ALA A 1 107 ? -7.645 -4.617 23.509 1.00 89.88 107 ALA A O 1
ATOM 783 N N . PHE A 1 108 ? -9.148 -3.180 24.344 1.00 91.62 108 PHE A N 1
ATOM 784 C CA . PHE A 1 108 ? -9.101 -2.252 23.214 1.00 91.62 108 PHE A CA 1
ATOM 785 C C . PHE A 1 108 ? -7.716 -1.625 23.029 1.00 91.62 108 PHE A C 1
ATOM 787 O O . PHE A 1 108 ? -7.214 -1.601 21.911 1.00 91.62 108 PHE A O 1
ATOM 794 N N . LEU A 1 109 ? -7.078 -1.156 24.108 1.00 94.06 109 LEU A N 1
ATOM 795 C CA . LEU A 1 109 ? -5.719 -0.610 24.037 1.00 94.06 109 LEU A CA 1
ATOM 796 C C . LEU A 1 109 ? -4.713 -1.648 23.532 1.00 94.06 109 LEU A C 1
ATOM 798 O O . LEU A 1 109 ? -3.909 -1.329 22.665 1.00 94.06 109 LEU A O 1
ATOM 802 N N . VAL A 1 110 ? -4.782 -2.887 24.025 1.00 92.06 110 VAL A N 1
ATOM 803 C CA . VAL A 1 110 ? -3.909 -3.975 23.555 1.00 92.06 110 VAL A CA 1
ATOM 804 C C . VAL A 1 110 ? -4.141 -4.273 22.072 1.00 92.06 110 VAL A C 1
ATOM 806 O O . VAL A 1 110 ? -3.175 -4.430 21.339 1.00 92.06 110 VAL A O 1
ATOM 809 N N . LEU A 1 111 ? -5.396 -4.298 21.611 1.00 89.50 111 LEU A N 1
ATOM 810 C CA . LEU A 1 111 ? -5.723 -4.503 20.194 1.00 89.50 111 LEU A CA 1
ATOM 811 C C . LEU A 1 111 ? -5.261 -3.345 19.301 1.00 89.50 111 LEU A C 1
ATOM 813 O O . LEU A 1 111 ? -4.852 -3.581 18.171 1.00 89.50 111 LEU A O 1
ATOM 817 N N . LEU A 1 112 ? -5.331 -2.105 19.789 1.00 91.44 112 LEU A N 1
ATOM 818 C CA . LEU A 1 112 ? -4.879 -0.920 19.055 1.00 91.44 112 LEU A CA 1
ATOM 819 C C . LEU A 1 112 ? -3.350 -0.866 18.927 1.00 91.44 112 LEU A C 1
ATOM 821 O O . LEU A 1 112 ? -2.839 -0.328 17.950 1.00 91.44 112 LEU A O 1
ATOM 825 N N . LEU A 1 113 ? -2.641 -1.393 19.926 1.00 92.56 113 LEU A N 1
ATOM 826 C CA . LEU A 1 113 ? -1.184 -1.535 19.927 1.00 92.56 113 LEU A CA 1
ATOM 827 C C . LEU A 1 113 ? -0.693 -2.770 19.155 1.00 92.56 113 LEU A C 1
ATOM 829 O O . LEU A 1 113 ? 0.520 -2.915 19.013 1.00 92.56 113 LEU A O 1
ATOM 833 N N . GLY A 1 114 ? -1.617 -3.650 18.745 1.00 64.94 114 GLY A N 1
ATOM 834 C CA . GLY A 1 114 ? -1.349 -4.901 18.034 1.00 64.94 114 GLY A CA 1
ATOM 835 C C . GLY A 1 114 ? -0.515 -4.731 16.775 1.00 64.94 114 GLY A C 1
ATOM 836 O O . GLY A 1 114 ? -0.726 -3.736 16.045 1.00 64.94 114 GLY A O 1
#

Radius of gyration: 24.38 Å; chains: 1; bounding box: 49×48×58 Å

Secondary structure (DSSP, 8-state):
-------HHHHHHHHHHHHHHHHHHHHHHHHHHHHHTSPTT----SS---SS--THHHHHHHHHTTHHHHHHHHHHHHHHHHHHHHHHHHHHHHHHHTS--TTHHHHHHHHHT-

Sequence (114 aa):
MNQVRSSRSELVLGRVVLTALVLFTLLPFVGMLSAALQPAGSNPTGLQVPSNPQWGNFITAFEMAKLPTLMSSSLILVLMVVPAGLVLATAAAYGIVVLRVPYGGVAFLVLLLG

Foldseek 3Di:
DDPPPQDPVNVVVVVVVVVVVVVVVCQVVQQVQQVLQEPPPDDDDGRDHHPHGRPVSVVVCCVVVVVVVVVVVVVVCCVPVVVVVVVVVVVLCCCCPPVVPPPSVVVVVVVVVD

pLDDT: mean 88.85, std 10.12, range [43.06, 98.12]